Protein AF-A0A348FZD6-F1 (afdb_monomer_lite)

pLDDT: mean 80.17, std 13.09, range [40.75, 92.81]

Foldseek 3Di:
DFDAFDPCCPVLDPLSVLLVVVCVVQPWAPWTWTDDCFIWTWTDNDPDIDIDTFHSDDPDSVVRNVVSVVRVVVRVVVVVVVVVPDD

Organism: NCBI:txid2233851

Secondary structure (DSSP, 8-state):
------S-GGGG-HHHHHHHHHHHHTT-EEEEEEESSSEEEEEEETTEEEEEEE-SS-SSHHHHHHHHHHHHHHHHHHHHHTTS---

Radius of gyration: 13.49 Å; chains: 1; bounding box: 26×30×47 Å

Structure (mmCIF, N/CA/C/O backbone):
data_AF-A0A348FZD6-F1
#
_entry.id   AF-A0A348FZD6-F1
#
loop_
_atom_site.group_PDB
_atom_site.id
_atom_site.type_symbol
_atom_site.label_atom_id
_atom_site.label_alt_id
_atom_site.label_comp_id
_atom_site.label_asym_id
_atom_site.label_entity_id
_atom_site.label_seq_id
_atom_site.pdbx_PDB_ins_code
_atom_site.Cartn_x
_atom_site.Cartn_y
_atom_site.Cartn_z
_atom_site.occupancy
_atom_site.B_iso_or_equiv
_atom_site.auth_seq_id
_atom_site.auth_comp_id
_atom_site.auth_asym_id
_atom_site.auth_atom_id
_atom_site.pdbx_PDB_model_num
ATOM 1 N N . MET A 1 1 ? 8.460 17.864 -0.206 1.00 51.81 1 MET A N 1
ATOM 2 C CA . MET A 1 1 ? 7.099 18.212 -0.671 1.00 51.81 1 MET A CA 1
ATOM 3 C C . MET A 1 1 ? 6.401 16.926 -1.095 1.00 51.81 1 MET A C 1
ATOM 5 O O . MET A 1 1 ? 7.033 16.137 -1.790 1.00 51.81 1 MET A O 1
ATOM 9 N N . LYS A 1 2 ? 5.173 16.655 -0.629 1.00 57.06 2 LYS A N 1
ATOM 10 C CA . LYS A 1 2 ? 4.352 15.581 -1.216 1.00 57.06 2 LYS A CA 1
ATOM 11 C C . LYS A 1 2 ? 3.835 16.121 -2.554 1.00 57.06 2 LYS A C 1
ATOM 13 O O . LYS A 1 2 ? 3.260 17.203 -2.562 1.00 57.06 2 LYS A O 1
ATOM 18 N N . GLY A 1 3 ? 4.142 15.442 -3.659 1.00 69.25 3 GLY A N 1
ATOM 19 C CA . GLY A 1 3 ? 3.575 15.776 -4.968 1.00 69.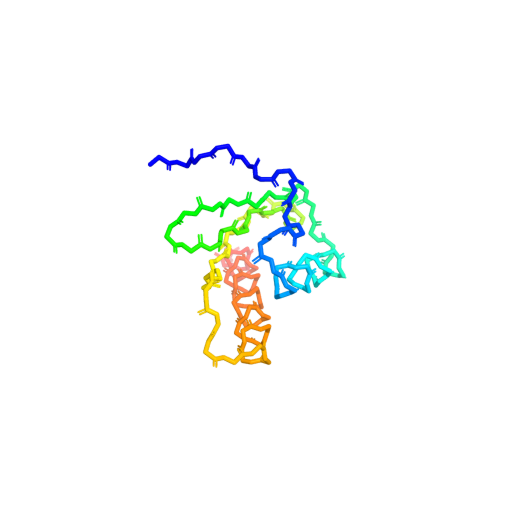25 3 GLY A CA 1
ATOM 20 C C . GLY A 1 3 ? 2.079 15.464 -5.017 1.00 69.25 3 GLY A C 1
ATOM 21 O O . GLY A 1 3 ? 1.517 14.955 -4.046 1.00 69.25 3 GLY A O 1
ATOM 22 N N . GLU A 1 4 ? 1.438 15.748 -6.145 1.00 80.94 4 GLU A N 1
ATOM 23 C CA . GLU A 1 4 ? 0.043 15.362 -6.360 1.00 80.94 4 GLU A CA 1
ATOM 24 C C . GLU A 1 4 ? -0.127 13.831 -6.304 1.00 80.94 4 GLU A C 1
ATOM 26 O O . GLU A 1 4 ? 0.784 13.091 -6.703 1.00 80.94 4 GLU A O 1
ATOM 31 N N . PRO A 1 5 ? -1.269 13.331 -5.793 1.00 87.25 5 PRO A N 1
ATOM 32 C CA . PRO A 1 5 ? -1.561 11.907 -5.818 1.00 87.25 5 PRO A CA 1
ATOM 33 C C . PRO A 1 5 ? -1.636 11.412 -7.265 1.00 87.25 5 PRO A C 1
ATOM 35 O O . PRO A 1 5 ? -2.227 12.039 -8.147 1.00 87.25 5 PRO A O 1
ATOM 38 N N . ILE A 1 6 ? -1.032 10.256 -7.507 1.00 88.38 6 ILE A N 1
ATOM 39 C CA . ILE A 1 6 ? -0.984 9.626 -8.817 1.00 88.38 6 ILE A CA 1
ATOM 40 C C . ILE A 1 6 ? -2.327 8.975 -9.092 1.00 88.38 6 ILE A C 1
ATOM 42 O O . ILE A 1 6 ? -2.706 7.999 -8.450 1.00 88.38 6 ILE A O 1
ATOM 46 N N . ARG A 1 7 ? -3.021 9.513 -10.095 1.00 83.25 7 ARG A N 1
ATOM 47 C CA . ARG A 1 7 ? -4.301 8.978 -10.567 1.00 83.25 7 ARG A CA 1
ATOM 48 C C . ARG A 1 7 ? -4.125 7.672 -11.339 1.00 83.25 7 ARG A C 1
ATOM 50 O O . ARG A 1 7 ? -4.914 6.753 -11.172 1.00 83.25 7 ARG A O 1
ATOM 57 N N . ASP A 1 8 ? -3.068 7.583 -12.144 1.00 86.94 8 ASP A N 1
ATOM 58 C CA . ASP A 1 8 ? -2.755 6.406 -12.958 1.00 86.94 8 ASP A CA 1
ATOM 59 C C . ASP A 1 8 ? -1.628 5.573 -12.328 1.00 86.94 8 ASP A C 1
ATOM 61 O O . ASP A 1 8 ? -0.476 5.566 -12.772 1.00 86.94 8 ASP A O 1
ATOM 65 N N . TYR A 1 9 ? -1.952 4.902 -11.221 1.00 83.31 9 TYR A N 1
ATOM 66 C CA . TYR A 1 9 ? -0.991 4.075 -10.488 1.00 83.31 9 TYR A CA 1
ATOM 67 C C . TYR A 1 9 ? -0.637 2.767 -11.218 1.00 83.31 9 TYR A C 1
ATOM 69 O O . TYR A 1 9 ? 0.348 2.127 -10.854 1.00 83.31 9 TYR A O 1
ATOM 77 N N . PHE A 1 10 ? -1.369 2.384 -12.273 1.00 83.38 10 PHE A N 1
ATOM 78 C CA . PHE A 1 10 ? -1.068 1.199 -13.090 1.00 83.38 10 PHE A CA 1
ATOM 79 C C . PHE A 1 10 ? 0.293 1.311 -13.784 1.00 83.38 10 PHE A C 1
ATOM 81 O O . PHE A 1 10 ? 1.001 0.320 -13.952 1.00 83.38 10 PHE A O 1
ATOM 88 N N . ARG A 1 11 ? 0.713 2.538 -14.112 1.00 84.75 11 ARG A N 1
ATOM 89 C CA . ARG A 1 11 ? 2.016 2.819 -14.735 1.00 84.75 11 ARG A CA 1
ATOM 90 C C . ARG A 1 11 ? 3.201 2.703 -13.778 1.00 84.75 11 ARG A C 1
ATOM 92 O O . ARG A 1 11 ? 4.343 2.811 -14.220 1.00 84.75 11 ARG A O 1
ATOM 99 N N . LEU A 1 12 ? 2.955 2.513 -12.481 1.00 83.12 12 LEU A N 1
ATOM 100 C CA . LEU A 1 12 ? 4.007 2.367 -11.473 1.00 83.12 12 LEU A CA 1
ATOM 101 C C . LEU A 1 12 ? 4.508 0.922 -11.340 1.00 83.12 12 LEU A C 1
ATOM 103 O O . LEU A 1 12 ? 5.539 0.702 -10.711 1.00 83.12 12 LEU A O 1
ATOM 107 N N . GLY A 1 13 ? 3.823 -0.036 -11.970 1.00 85.56 13 GLY A N 1
ATOM 108 C CA . GLY A 1 13 ? 4.230 -1.436 -12.056 1.00 85.56 13 GLY A CA 1
ATOM 109 C C . GLY A 1 13 ? 3.266 -2.402 -11.355 1.00 85.56 13 GLY A C 1
ATOM 110 O O . GLY A 1 13 ? 2.417 -1.979 -10.565 1.00 85.56 13 GLY A O 1
ATOM 111 N N . PRO A 1 14 ? 3.403 -3.714 -11.619 1.00 85.38 14 PRO A N 1
ATOM 112 C CA . PRO A 1 14 ? 2.471 -4.739 -11.137 1.00 85.38 14 PRO A CA 1
ATOM 113 C C . PRO A 1 14 ? 2.406 -4.808 -9.606 1.00 85.38 14 PRO A C 1
ATOM 115 O O . PRO A 1 14 ? 1.323 -4.886 -9.037 1.00 85.38 14 PRO A O 1
ATOM 118 N N . HIS A 1 15 ? 3.544 -4.656 -8.926 1.00 83.31 15 HIS A N 1
ATOM 119 C CA . HIS A 1 15 ? 3.624 -4.616 -7.462 1.00 83.31 15 HIS A CA 1
ATOM 120 C C . HIS A 1 15 ? 2.739 -3.522 -6.824 1.00 83.31 15 HIS A C 1
ATOM 122 O O . HIS A 1 15 ? 2.164 -3.734 -5.759 1.00 83.31 15 HIS A O 1
ATOM 128 N N . VAL A 1 16 ? 2.569 -2.363 -7.473 1.00 87.75 16 VAL A N 1
ATOM 129 C CA . VAL A 1 16 ? 1.671 -1.298 -6.986 1.00 87.75 16 VAL A CA 1
ATOM 130 C C . VAL A 1 16 ? 0.206 -1.696 -7.150 1.00 87.75 16 VAL A C 1
ATOM 132 O O . VAL A 1 16 ? -0.605 -1.428 -6.266 1.00 87.75 16 VAL A O 1
ATOM 135 N N . VAL A 1 17 ? -0.136 -2.359 -8.255 1.00 89.06 17 VAL A N 1
ATOM 136 C CA . VAL A 1 17 ? -1.496 -2.856 -8.506 1.00 89.06 17 VAL A CA 1
ATOM 137 C C . VAL A 1 17 ? -1.880 -3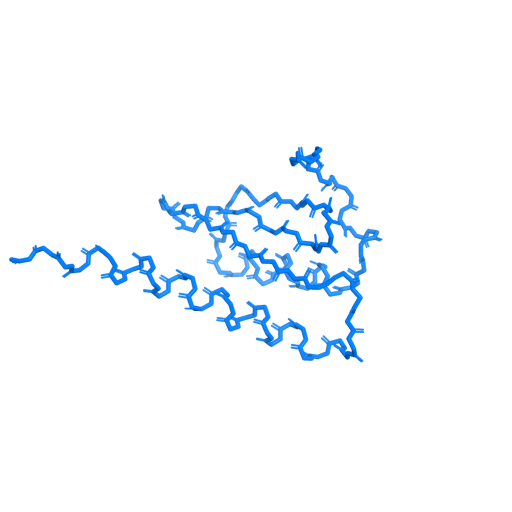.921 -7.477 1.00 89.06 17 VAL A C 1
ATOM 139 O O . VAL A 1 17 ? -2.969 -3.857 -6.910 1.00 89.06 17 VAL A O 1
ATOM 142 N N . GLU A 1 18 ? -0.975 -4.850 -7.182 1.00 87.81 18 GLU A N 1
ATOM 143 C CA . GLU A 1 18 ? -1.181 -5.887 -6.164 1.00 87.81 18 GLU A CA 1
ATOM 144 C C . GLU A 1 18 ? -1.300 -5.292 -4.751 1.00 87.81 18 GLU A C 1
ATOM 146 O O . GLU A 1 18 ? -2.200 -5.660 -3.996 1.00 87.81 18 GLU A O 1
ATOM 151 N N . ALA A 1 19 ? -0.476 -4.293 -4.412 1.00 88.62 19 ALA A N 1
ATOM 152 C CA . ALA A 1 19 ? -0.613 -3.536 -3.168 1.00 88.62 19 ALA A CA 1
ATOM 153 C C . ALA A 1 19 ? -1.990 -2.852 -3.051 1.00 88.62 19 ALA A C 1
ATOM 155 O O . ALA A 1 19 ? -2.620 -2.912 -1.997 1.00 88.62 19 ALA A O 1
ATOM 156 N N . MET A 1 20 ? -2.498 -2.251 -4.132 1.00 89.75 20 MET A N 1
ATOM 157 C CA . MET A 1 20 ? -3.835 -1.643 -4.158 1.00 89.75 20 MET A CA 1
ATOM 158 C C . MET A 1 20 ? -4.958 -2.668 -3.969 1.00 89.75 20 MET A C 1
ATOM 160 O O . MET A 1 20 ? -5.922 -2.375 -3.263 1.00 89.75 20 MET A O 1
ATOM 164 N N . LYS A 1 21 ? -4.852 -3.859 -4.577 1.00 90.31 21 LYS A N 1
ATOM 165 C CA . LYS A 1 21 ? -5.822 -4.948 -4.371 1.00 90.31 21 LYS A CA 1
ATOM 166 C C . LYS A 1 21 ? -5.866 -5.367 -2.906 1.00 90.31 21 LYS A C 1
ATOM 168 O O . LYS A 1 21 ? -6.940 -5.367 -2.318 1.00 90.31 21 LYS A O 1
ATOM 173 N N . LEU A 1 22 ? -4.700 -5.597 -2.303 1.00 89.25 22 LEU A N 1
ATOM 174 C CA . LEU A 1 22 ? -4.589 -5.954 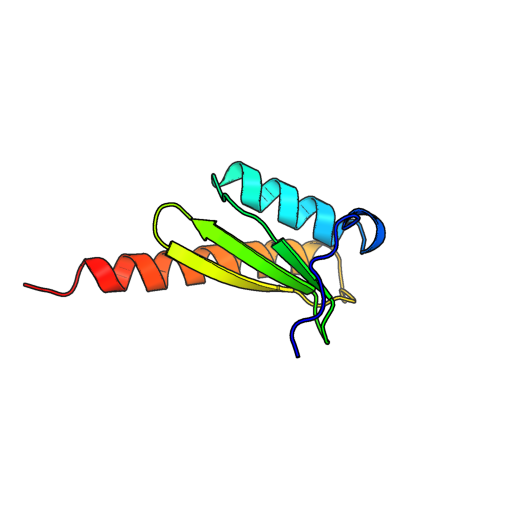-0.890 1.00 89.25 22 LEU A CA 1
ATOM 175 C C . LEU A 1 22 ? -5.212 -4.890 0.024 1.00 89.25 22 LEU A C 1
ATOM 177 O O . LEU A 1 22 ? -5.928 -5.227 0.960 1.00 89.25 22 LEU A O 1
ATOM 181 N N . LEU A 1 23 ? -4.961 -3.603 -0.245 1.00 90.38 23 LEU A N 1
ATOM 182 C CA . LEU A 1 23 ? -5.569 -2.509 0.519 1.00 90.38 23 LEU A CA 1
ATOM 183 C C . LEU A 1 23 ? -7.101 -2.538 0.431 1.00 90.38 23 LEU A C 1
ATOM 185 O O . LEU A 1 23 ? -7.779 -2.355 1.436 1.00 90.38 23 LEU A O 1
ATOM 189 N N . ARG A 1 24 ? -7.663 -2.821 -0.746 1.00 89.88 24 ARG A N 1
ATOM 190 C CA . ARG A 1 24 ? -9.118 -2.960 -0.902 1.00 89.88 24 ARG A CA 1
ATOM 191 C C . ARG A 1 24 ? -9.667 -4.193 -0.183 1.00 89.88 24 ARG A C 1
ATOM 193 O O . ARG A 1 24 ? -10.721 -4.098 0.431 1.00 89.88 24 ARG A O 1
ATOM 200 N N . GLU A 1 25 ? -8.953 -5.318 -0.215 1.00 90.12 25 GLU A N 1
ATOM 201 C CA . GLU A 1 25 ? -9.347 -6.558 0.477 1.00 90.12 25 GLU A CA 1
ATOM 202 C C . GLU A 1 25 ? -9.431 -6.386 1.999 1.00 90.12 25 GLU A C 1
ATOM 204 O O . GLU A 1 25 ? -10.307 -6.965 2.635 1.00 90.12 25 GLU A O 1
ATOM 209 N N . ILE A 1 26 ? -8.562 -5.558 2.587 1.00 85.69 26 ILE A N 1
ATOM 210 C CA . ILE A 1 26 ? -8.597 -5.248 4.026 1.00 85.69 26 ILE A CA 1
ATOM 211 C C . ILE A 1 26 ? -9.578 -4.119 4.385 1.00 85.69 26 ILE A C 1
ATOM 213 O O . ILE A 1 26 ? -9.605 -3.688 5.537 1.00 85.69 26 ILE A O 1
ATOM 217 N N . GLY A 1 27 ? -10.348 -3.610 3.417 1.00 87.88 27 GLY A N 1
ATOM 218 C CA . GLY A 1 27 ? -11.308 -2.525 3.627 1.00 87.88 27 GLY A CA 1
ATOM 219 C C . GLY A 1 27 ? -10.667 -1.148 3.815 1.00 87.88 27 GLY A C 1
ATOM 220 O O . GLY A 1 27 ? -11.190 -0.333 4.569 1.00 87.88 27 GLY A O 1
ATOM 221 N N . ALA A 1 28 ? -9.520 -0.883 3.181 1.00 90.19 28 ALA A N 1
ATOM 222 C CA . ALA A 1 28 ? -8.939 0.454 3.176 1.00 90.19 28 ALA A CA 1
ATOM 223 C C . ALA A 1 28 ? -9.755 1.416 2.297 1.00 90.19 28 ALA A C 1
ATOM 225 O O . ALA A 1 28 ? -10.080 1.114 1.146 1.00 90.19 28 ALA A O 1
ATOM 226 N N . GLU A 1 29 ? -10.007 2.606 2.826 1.00 90.81 29 GLU A N 1
ATOM 227 C CA . GLU A 1 29 ? -10.749 3.694 2.189 1.00 90.81 29 GLU A CA 1
ATOM 228 C C . GLU A 1 29 ? -9.810 4.869 1.870 1.00 90.81 29 GLU A C 1
ATOM 230 O O . GLU A 1 29 ? -8.673 4.916 2.344 1.00 90.81 29 GLU A O 1
ATOM 235 N N . ASP A 1 30 ? -10.254 5.807 1.027 1.00 92.06 30 ASP A N 1
ATOM 236 C CA . ASP A 1 30 ? -9.501 7.018 0.649 1.00 92.06 30 ASP A CA 1
ATOM 237 C C . ASP A 1 30 ? -8.034 6.766 0.251 1.00 92.06 30 ASP A C 1
ATOM 239 O O . ASP A 1 30 ? -7.119 7.505 0.624 1.00 92.06 30 ASP A O 1
ATOM 243 N N . ILE A 1 31 ? -7.793 5.693 -0.511 1.00 91.62 31 ILE A N 1
ATOM 244 C CA . ILE A 1 31 ? -6.439 5.274 -0.880 1.00 91.62 31 ILE A CA 1
ATOM 245 C C . ILE A 1 31 ? -5.827 6.269 -1.875 1.00 91.62 31 ILE A C 1
ATOM 247 O O . ILE A 1 31 ? -6.295 6.431 -3.002 1.00 91.62 31 ILE A O 1
ATOM 251 N N . GLN A 1 32 ? -4.722 6.887 -1.475 1.00 92.81 32 GLN A N 1
ATOM 252 C CA . GLN A 1 32 ? -3.928 7.825 -2.254 1.00 92.81 32 GLN A CA 1
ATOM 253 C C . GLN A 1 32 ? -2.509 7.287 -2.428 1.00 92.81 32 GLN A C 1
ATOM 255 O O . GLN A 1 32 ? -1.852 6.862 -1.476 1.00 92.81 32 GLN A O 1
ATOM 260 N N . VAL A 1 33 ? -2.018 7.322 -3.666 1.00 91.88 33 VAL A N 1
ATOM 261 C CA . VAL A 1 33 ? -0.681 6.843 -4.025 1.00 91.88 33 VAL A CA 1
ATOM 262 C C . VAL A 1 33 ? 0.176 8.027 -4.440 1.00 91.88 33 VAL A C 1
ATOM 264 O O . VAL 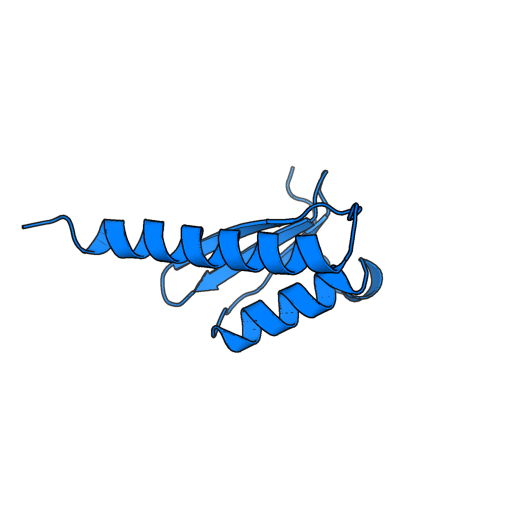A 1 33 ? -0.229 8.824 -5.278 1.00 91.88 33 VAL A O 1
ATOM 267 N N . TYR A 1 34 ? 1.383 8.132 -3.900 1.00 91.12 34 TYR A N 1
ATOM 268 C CA . TYR A 1 34 ? 2.327 9.192 -4.237 1.00 91.12 34 TYR A CA 1
ATOM 269 C C . TYR A 1 34 ? 3.661 8.605 -4.670 1.00 91.12 34 TYR A C 1
ATOM 271 O O . TYR A 1 34 ? 4.205 7.710 -4.018 1.00 91.12 34 TYR A O 1
ATOM 279 N N . ARG A 1 35 ? 4.251 9.173 -5.723 1.00 86.00 35 ARG A N 1
ATOM 280 C CA . ARG A 1 35 ? 5.642 8.891 -6.083 1.00 86.00 35 ARG A CA 1
ATOM 281 C C . ARG A 1 35 ? 6.549 9.902 -5.408 1.00 86.00 35 ARG A C 1
ATOM 283 O O . ARG A 1 35 ? 6.488 11.097 -5.673 1.00 86.00 35 ARG A O 1
ATOM 290 N N . THR A 1 36 ? 7.388 9.396 -4.517 1.00 84.56 36 THR A N 1
ATOM 291 C CA . THR A 1 36 ? 8.468 10.153 -3.880 1.00 84.56 36 THR A CA 1
ATOM 292 C C . THR A 1 36 ? 9.802 9.518 -4.292 1.00 84.56 36 THR A C 1
ATOM 294 O O . THR A 1 36 ? 9.948 9.096 -5.437 1.00 84.56 36 THR A O 1
ATOM 297 N N . LYS A 1 37 ? 10.756 9.367 -3.364 1.00 84.00 37 LYS A N 1
ATOM 298 C CA . LYS A 1 37 ? 11.881 8.430 -3.528 1.00 84.00 37 LYS A CA 1
ATOM 299 C C . LYS A 1 37 ? 11.400 6.969 -3.589 1.00 84.00 37 LYS A C 1
ATOM 301 O O . LYS A 1 37 ? 12.000 6.143 -4.264 1.00 84.00 37 LYS A O 1
ATOM 306 N N . HIS A 1 38 ? 10.304 6.678 -2.890 1.00 85.88 38 HIS A N 1
ATOM 307 C CA . HIS A 1 38 ? 9.599 5.397 -2.859 1.00 85.88 38 HIS A CA 1
ATOM 308 C C . HIS A 1 38 ? 8.111 5.623 -3.168 1.00 85.88 38 HIS A C 1
ATOM 310 O O . HIS A 1 38 ? 7.645 6.770 -3.172 1.00 85.88 38 HIS A O 1
ATOM 316 N N . ILE A 1 39 ? 7.362 4.553 -3.418 1.00 88.50 39 ILE A N 1
ATOM 317 C CA . ILE A 1 39 ? 5.907 4.631 -3.551 1.00 88.50 39 ILE A CA 1
ATOM 318 C C . ILE A 1 39 ? 5.313 4.749 -2.148 1.00 88.50 39 ILE A C 1
ATOM 320 O O . ILE A 1 39 ? 5.588 3.928 -1.277 1.00 88.50 39 ILE A O 1
ATOM 324 N N . LEU A 1 40 ? 4.545 5.804 -1.901 1.00 91.12 40 LEU A N 1
ATOM 325 C CA . LEU A 1 40 ? 3.842 6.025 -0.643 1.00 91.12 40 LEU A CA 1
ATOM 326 C C . LEU A 1 40 ? 2.356 5.755 -0.859 1.00 91.12 40 LEU A C 1
ATOM 328 O O . LEU A 1 40 ? 1.744 6.390 -1.711 1.00 91.12 40 LEU A O 1
ATOM 332 N N . PHE A 1 41 ? 1.797 4.868 -0.048 1.00 91.38 41 PHE A N 1
ATOM 333 C CA . PHE A 1 41 ? 0.367 4.626 0.065 1.00 91.38 41 PHE A CA 1
ATOM 334 C C . PHE A 1 41 ? -0.134 5.313 1.322 1.00 91.38 41 PHE A C 1
ATOM 336 O O . PHE A 1 41 ? 0.413 5.110 2.406 1.00 91.38 41 PHE A O 1
ATOM 343 N N . GLU A 1 42 ? -1.161 6.126 1.172 1.00 92.44 42 GLU A N 1
ATOM 344 C CA . GLU A 1 42 ? -1.879 6.780 2.252 1.00 92.44 42 GLU A CA 1
ATOM 345 C C . GLU A 1 42 ? -3.332 6.340 2.164 1.00 92.44 42 GLU A C 1
ATOM 347 O O . GLU A 1 42 ? -3.908 6.395 1.088 1.00 92.44 42 GLU A O 1
ATOM 352 N N . PHE A 1 43 ? -3.904 5.843 3.251 1.00 92.38 43 PHE A N 1
ATOM 353 C CA . PHE A 1 43 ? -5.274 5.335 3.247 1.00 92.38 43 PHE A CA 1
ATOM 354 C C . PHE A 1 43 ? -5.883 5.408 4.642 1.00 92.38 43 PHE A C 1
ATOM 356 O O . PHE A 1 43 ? -5.170 5.531 5.643 1.00 92.38 43 PHE A O 1
ATOM 363 N N . MET A 1 44 ? -7.203 5.317 4.696 1.00 90.25 44 MET A N 1
ATOM 364 C CA . MET A 1 44 ? -7.978 5.178 5.918 1.00 90.25 44 MET A CA 1
ATOM 365 C C . MET A 1 44 ? -8.255 3.696 6.172 1.00 90.25 44 MET A C 1
ATOM 367 O O . MET A 1 44 ? -8.654 2.966 5.273 1.00 90.25 44 MET A O 1
ATOM 371 N N . ALA A 1 45 ? -8.022 3.235 7.395 1.00 86.81 45 ALA A N 1
ATOM 372 C CA . ALA A 1 45 ? -8.431 1.918 7.871 1.00 86.81 45 ALA A CA 1
ATOM 373 C C . ALA A 1 45 ? -9.413 2.133 9.027 1.00 86.81 45 ALA A C 1
ATOM 375 O O . ALA A 1 45 ? -9.015 2.285 10.188 1.00 86.81 45 ALA A O 1
ATOM 376 N N . GLY A 1 46 ? -10.699 2.255 8.686 1.00 84.31 46 GLY A N 1
ATOM 377 C CA . GLY A 1 46 ? -11.709 2.794 9.593 1.00 84.31 46 GLY A CA 1
ATOM 378 C C . GLY A 1 46 ? -11.351 4.231 10.015 1.00 84.31 46 GLY A C 1
ATOM 379 O O . GLY A 1 46 ? -11.116 5.072 9.153 1.00 84.31 46 GLY A O 1
ATOM 380 N N . PRO A 1 47 ? -11.257 4.547 11.321 1.00 84.44 47 PRO A N 1
ATOM 381 C CA . PRO A 1 47 ? -10.949 5.903 11.787 1.00 84.44 47 PRO A CA 1
ATOM 382 C C . PRO A 1 47 ? -9.458 6.271 11.704 1.00 84.44 47 PRO A C 1
ATOM 384 O O . PRO A 1 47 ? -9.090 7.408 11.997 1.00 84.44 47 PRO A O 1
ATOM 387 N N . GLU A 1 48 ? -8.581 5.322 11.374 1.00 83.31 48 GLU A N 1
ATOM 388 C CA . GLU A 1 48 ? -7.138 5.522 11.450 1.00 83.31 48 GLU A CA 1
ATOM 389 C C . GLU A 1 48 ? -6.542 5.825 10.079 1.00 83.31 48 GLU A C 1
ATOM 391 O O . GLU A 1 48 ? -6.688 5.058 9.129 1.00 83.31 48 GLU A O 1
ATOM 396 N N . LYS A 1 49 ? -5.778 6.916 10.006 1.00 88.81 49 LYS A N 1
ATOM 397 C CA . LYS A 1 49 ? -4.966 7.236 8.836 1.00 88.81 49 LYS A CA 1
ATOM 398 C C . LYS A 1 49 ? -3.652 6.461 8.869 1.00 88.81 49 LYS A C 1
ATOM 400 O O . LYS A 1 49 ? -2.859 6.600 9.807 1.00 88.81 49 LYS A O 1
ATOM 405 N N . VAL A 1 50 ? -3.398 5.686 7.821 1.00 88.81 50 VAL A N 1
ATOM 406 C CA . VAL A 1 50 ? -2.227 4.819 7.677 1.00 88.81 50 VAL A CA 1
ATOM 407 C C . VAL A 1 50 ? -1.374 5.279 6.497 1.00 88.81 50 VAL A C 1
ATOM 409 O O . VAL A 1 50 ? -1.878 5.699 5.459 1.00 88.81 50 VAL A O 1
ATOM 412 N N . GLN A 1 51 ? -0.053 5.216 6.672 1.00 90.62 51 GLN A N 1
ATOM 413 C CA . GLN A 1 51 ? 0.929 5.529 5.638 1.00 90.62 51 GLN A CA 1
ATOM 414 C C . GLN A 1 51 ? 1.938 4.389 5.524 1.00 90.62 51 GLN A C 1
ATOM 416 O O . GLN A 1 51 ? 2.642 4.092 6.489 1.00 90.62 51 GLN A O 1
ATOM 421 N N . ILE A 1 52 ? 2.044 3.787 4.342 1.00 89.31 52 ILE A N 1
ATOM 422 C CA . ILE A 1 52 ? 2.979 2.694 4.056 1.00 89.31 52 ILE A CA 1
ATOM 423 C C . ILE A 1 52 ? 3.878 3.087 2.890 1.00 89.31 52 ILE A C 1
ATOM 425 O O . ILE A 1 52 ? 3.416 3.615 1.881 1.00 89.31 52 ILE A O 1
ATOM 429 N N . ARG A 1 53 ? 5.180 2.823 3.015 1.00 88.75 53 ARG A N 1
ATOM 430 C CA . ARG A 1 53 ? 6.155 3.054 1.944 1.00 88.75 5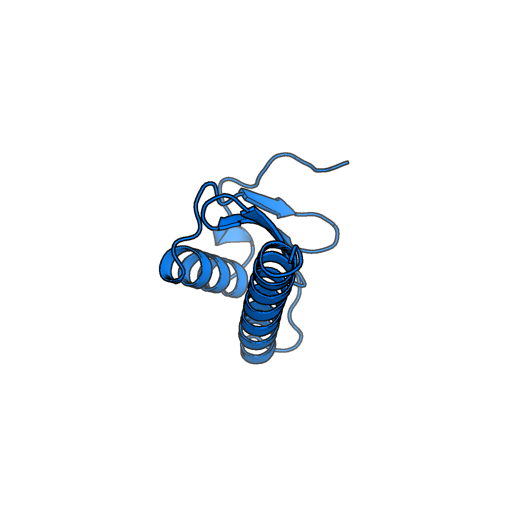3 ARG A CA 1
ATOM 431 C C . ARG A 1 53 ? 6.589 1.727 1.344 1.00 88.75 53 ARG A C 1
ATOM 433 O O . ARG A 1 53 ? 7.013 0.835 2.072 1.00 88.75 53 ARG A O 1
ATOM 440 N N . MET A 1 54 ? 6.540 1.647 0.023 1.00 85.44 54 MET A N 1
ATOM 441 C CA . MET A 1 54 ? 7.010 0.517 -0.763 1.00 85.44 54 MET A CA 1
ATOM 442 C C . MET A 1 54 ? 8.131 0.974 -1.708 1.00 85.44 54 MET A C 1
ATOM 444 O O . MET A 1 54 ? 8.007 2.026 -2.343 1.00 85.44 54 MET A O 1
ATOM 448 N N . PRO A 1 55 ? 9.243 0.232 -1.814 1.00 83.44 55 PRO A N 1
ATOM 449 C CA . PRO A 1 55 ? 10.272 0.505 -2.812 1.00 83.44 55 PRO A CA 1
ATOM 450 C C . PRO A 1 55 ? 9.697 0.568 -4.236 1.00 83.44 55 PRO A C 1
ATOM 452 O O . PRO A 1 55 ? 8.844 -0.225 -4.603 1.00 83.44 55 PRO A O 1
ATOM 455 N N . CYS A 1 56 ? 10.166 1.522 -5.044 1.00 76.44 56 CYS A N 1
ATOM 456 C CA . CYS A 1 56 ? 9.729 1.697 -6.437 1.00 76.44 56 CYS A CA 1
ATOM 457 C C . CYS A 1 56 ? 10.413 0.739 -7.421 1.00 76.44 56 CYS A C 1
ATOM 459 O O . CYS A 1 56 ? 9.916 0.543 -8.526 1.00 76.44 56 CYS A O 1
ATOM 461 N N . THR A 1 57 ? 11.551 0.167 -7.024 1.00 74.06 57 THR A N 1
ATOM 462 C CA . THR A 1 57 ? 12.290 -0.826 -7.801 1.00 74.06 57 THR A CA 1
ATOM 463 C C . THR A 1 57 ? 12.486 -2.055 -6.919 1.00 74.06 57 THR A C 1
ATOM 465 O O . THR A 1 57 ? 13.329 -2.030 -6.013 1.00 74.06 57 THR A O 1
ATOM 468 N N . PRO A 1 58 ? 11.676 -3.105 -7.102 1.00 65.38 58 PRO A N 1
ATOM 469 C CA . PRO A 1 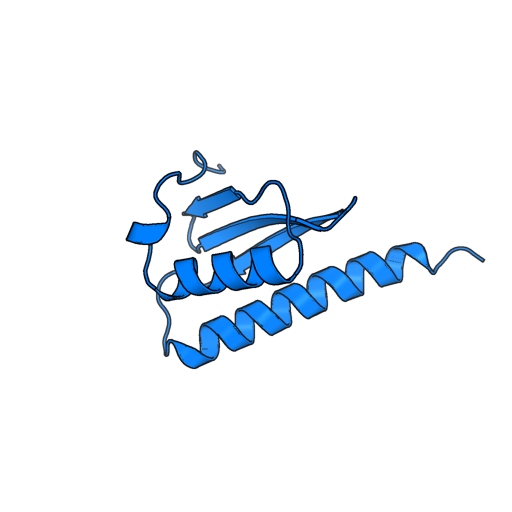58 ? 11.815 -4.324 -6.328 1.00 65.38 58 PRO A CA 1
ATOM 470 C C . PRO A 1 58 ? 13.097 -5.081 -6.708 1.00 65.38 58 PRO A C 1
ATOM 472 O O . PRO A 1 58 ? 13.486 -5.100 -7.871 1.00 65.38 58 PRO A O 1
ATOM 475 N N . ARG A 1 59 ? 13.765 -5.713 -5.729 1.00 68.75 59 ARG A N 1
ATOM 476 C CA . ARG A 1 59 ? 14.836 -6.697 -6.007 1.00 68.75 59 ARG A CA 1
ATOM 477 C C . ARG A 1 59 ? 14.260 -8.042 -6.481 1.00 68.75 59 ARG A C 1
ATOM 479 O O . ARG A 1 59 ? 14.924 -8.744 -7.230 1.00 68.75 59 ARG A O 1
ATOM 486 N N . SER A 1 60 ? 13.039 -8.360 -6.048 1.00 68.62 60 SER A N 1
ATOM 487 C CA . SER A 1 60 ? 12.205 -9.509 -6.424 1.00 68.62 60 SER A CA 1
ATOM 488 C C . SER A 1 60 ? 10.736 -9.115 -6.204 1.00 68.62 60 SER A C 1
ATOM 490 O O . SER A 1 60 ? 10.447 -8.392 -5.245 1.00 68.62 60 SER A O 1
ATOM 492 N N . GLU A 1 61 ? 9.816 -9.524 -7.085 1.00 62.06 61 GLU A N 1
ATOM 493 C CA . GLU A 1 61 ? 8.394 -9.140 -6.998 1.00 62.06 61 GLU A CA 1
ATOM 494 C C . GLU A 1 61 ? 7.680 -9.758 -5.782 1.00 62.06 61 GLU A C 1
ATOM 496 O O . GLU A 1 61 ? 6.900 -9.068 -5.124 1.00 62.06 61 GLU A O 1
ATOM 501 N N . GLY A 1 62 ? 7.986 -11.016 -5.436 1.00 65.31 62 GLY A N 1
ATOM 502 C CA . GLY A 1 62 ? 7.355 -11.725 -4.311 1.00 65.31 62 GLY A CA 1
ATOM 503 C C . GLY A 1 62 ? 7.675 -11.102 -2.948 1.00 65.31 62 GLY A C 1
ATOM 504 O O . GLY A 1 62 ? 6.773 -10.819 -2.159 1.00 65.31 62 GLY A O 1
ATOM 505 N N . ASP A 1 63 ? 8.945 -10.759 -2.722 1.00 71.94 63 ASP A N 1
ATOM 506 C CA . ASP A 1 63 ? 9.423 -10.212 -1.444 1.00 71.94 63 ASP A CA 1
ATOM 507 C C . ASP A 1 63 ? 8.760 -8.876 -1.080 1.00 71.94 63 ASP A C 1
ATOM 509 O O . ASP A 1 63 ? 8.671 -8.503 0.090 1.00 71.94 63 ASP A O 1
ATOM 513 N N . GLN A 1 64 ? 8.307 -8.116 -2.078 1.00 74.75 64 GLN A N 1
ATOM 514 C CA . GLN A 1 64 ? 7.786 -6.767 -1.868 1.00 74.75 64 GLN A CA 1
ATOM 515 C C . GLN A 1 64 ? 6.337 -6.758 -1.423 1.00 74.75 64 GLN A C 1
ATOM 517 O O . GLN A 1 64 ? 5.985 -5.958 -0.557 1.00 74.75 64 GLN A O 1
ATOM 522 N N . ILE A 1 65 ? 5.515 -7.658 -1.960 1.00 79.12 65 ILE A N 1
ATOM 523 C CA . ILE A 1 65 ? 4.140 -7.824 -1.491 1.00 79.12 65 ILE A CA 1
ATOM 524 C C . ILE A 1 65 ? 4.130 -8.408 -0.085 1.00 79.12 65 ILE A C 1
ATOM 526 O O . ILE A 1 65 ? 3.382 -7.917 0.761 1.00 79.12 65 ILE A O 1
ATOM 530 N N . ASP A 1 66 ? 5.010 -9.362 0.213 1.00 82.69 66 ASP A N 1
ATOM 531 C CA . ASP A 1 66 ? 5.143 -9.892 1.570 1.00 82.69 66 ASP A CA 1
ATOM 532 C C . ASP A 1 66 ? 5.651 -8.830 2.549 1.00 82.69 66 ASP A C 1
ATOM 534 O O . ASP A 1 66 ? 5.078 -8.655 3.629 1.00 82.69 66 ASP A O 1
ATOM 538 N N . PHE A 1 67 ? 6.649 -8.034 2.153 1.00 81.94 67 PHE A N 1
ATOM 539 C CA . PHE A 1 67 ? 7.082 -6.875 2.932 1.00 81.94 67 PHE A CA 1
ATOM 540 C C . PHE A 1 67 ? 5.928 -5.889 3.160 1.00 81.94 67 PHE A C 1
ATOM 542 O O . PHE A 1 67 ? 5.700 -5.444 4.286 1.00 81.94 67 PHE A O 1
ATOM 549 N N . PHE A 1 68 ? 5.164 -5.564 2.118 1.00 83.25 68 PHE A N 1
ATOM 550 C CA . PHE A 1 68 ? 4.040 -4.636 2.193 1.00 83.25 68 PHE A CA 1
ATOM 551 C C . PHE A 1 68 ? 2.926 -5.154 3.118 1.00 83.25 68 PHE A C 1
ATOM 553 O O . PHE A 1 68 ? 2.455 -4.414 3.986 1.00 83.25 68 PHE A O 1
ATOM 560 N N . ARG A 1 69 ? 2.582 -6.446 3.029 1.00 84.69 69 ARG A N 1
ATOM 561 C CA . ARG A 1 69 ? 1.660 -7.144 3.943 1.00 84.69 69 ARG A CA 1
ATOM 562 C C . ARG A 1 69 ? 2.121 -7.040 5.393 1.00 84.69 69 ARG A C 1
ATOM 564 O O . ARG A 1 69 ? 1.331 -6.684 6.270 1.00 84.69 69 ARG A O 1
ATOM 571 N N . GLN A 1 70 ? 3.403 -7.293 5.654 1.00 86.00 70 GLN A N 1
ATOM 572 C CA . GLN A 1 70 ? 3.975 -7.164 6.995 1.00 86.00 70 GLN A CA 1
ATOM 573 C C . GLN A 1 70 ? 3.907 -5.722 7.514 1.00 86.00 70 GLN A C 1
ATOM 575 O O . GLN A 1 70 ? 3.566 -5.514 8.682 1.00 86.00 70 GLN A O 1
ATOM 580 N N . GLN A 1 71 ? 4.183 -4.721 6.668 1.00 84.69 71 GLN A N 1
ATOM 581 C CA . GLN A 1 71 ? 4.098 -3.307 7.047 1.00 84.69 71 GLN A CA 1
ATOM 582 C C . GLN A 1 71 ? 2.665 -2.892 7.391 1.00 84.69 71 GLN A C 1
ATOM 584 O O . GLN A 1 71 ? 2.458 -2.272 8.434 1.00 84.69 71 GLN A O 1
ATOM 589 N N . ILE A 1 72 ? 1.675 -3.277 6.578 1.00 84.44 72 ILE A N 1
ATOM 590 C CA . ILE A 1 72 ? 0.254 -3.039 6.873 1.00 84.44 72 ILE A CA 1
ATOM 591 C C . ILE A 1 72 ? -0.116 -3.694 8.202 1.00 84.44 72 ILE A C 1
ATOM 593 O O . ILE A 1 72 ? -0.613 -3.026 9.108 1.00 84.44 72 ILE A O 1
ATOM 597 N N . GLY A 1 73 ? 0.183 -4.987 8.356 1.00 84.31 73 GLY A N 1
ATOM 598 C CA . GLY A 1 73 ? -0.136 -5.729 9.572 1.00 84.31 73 GLY A CA 1
ATOM 599 C C . GLY A 1 73 ? 0.529 -5.142 10.819 1.00 84.31 73 GLY A C 1
ATOM 600 O O . GLY A 1 73 ? -0.039 -5.207 11.909 1.00 84.31 73 GLY A O 1
ATOM 601 N N . ARG A 1 74 ? 1.723 -4.551 10.691 1.00 85.69 74 ARG A N 1
ATOM 602 C CA . ARG A 1 74 ? 2.395 -3.830 11.780 1.00 85.69 74 ARG A CA 1
ATOM 603 C C . ARG A 1 74 ? 1.730 -2.485 12.064 1.00 85.69 74 ARG A C 1
ATOM 605 O O . ARG A 1 74 ? 1.490 -2.184 13.230 1.00 85.69 74 ARG A O 1
ATOM 612 N N . ALA A 1 75 ? 1.430 -1.696 11.035 1.00 81.31 75 ALA A N 1
ATOM 613 C CA . ALA A 1 75 ? 0.822 -0.377 11.184 1.00 81.31 75 ALA A CA 1
ATOM 614 C C . ALA A 1 75 ? -0.567 -0.464 11.833 1.00 81.31 75 ALA A C 1
ATOM 616 O O . ALA A 1 75 ? -0.845 0.266 12.784 1.00 81.31 75 ALA A O 1
ATOM 617 N N . LEU A 1 76 ? -1.393 -1.418 11.394 1.00 78.94 76 LEU A N 1
ATOM 618 C CA . LEU A 1 76 ? -2.708 -1.672 11.983 1.00 78.94 76 LEU A CA 1
ATOM 619 C C . LEU A 1 76 ? -2.590 -2.134 13.442 1.00 78.94 76 LEU A C 1
ATOM 621 O O . LEU A 1 76 ? -3.264 -1.587 14.312 1.00 78.94 76 LEU A O 1
ATOM 625 N N . ARG A 1 77 ? -1.674 -3.067 13.751 1.00 79.69 77 ARG A N 1
ATOM 626 C CA . ARG A 1 77 ? -1.441 -3.529 15.134 1.00 79.69 77 ARG A CA 1
ATOM 627 C C . ARG A 1 77 ? -0.962 -2.415 16.066 1.00 79.69 77 ARG A C 1
ATOM 629 O O . ARG A 1 77 ? -1.457 -2.310 17.184 1.00 79.69 77 ARG A O 1
ATOM 636 N N . GLN A 1 78 ? -0.032 -1.567 15.624 1.00 74.69 78 GLN A N 1
ATOM 637 C CA . GLN A 1 78 ? 0.482 -0.458 16.440 1.00 74.69 78 GLN A CA 1
ATOM 638 C C . GLN A 1 78 ? -0.600 0.578 16.768 1.00 74.69 78 GLN A C 1
ATOM 640 O O . GLN A 1 78 ? -0.619 1.116 17.876 1.00 74.69 78 GLN A O 1
ATOM 645 N N . LYS A 1 79 ? -1.509 0.840 15.824 1.00 68.62 79 LYS A N 1
ATOM 646 C CA . LYS A 1 79 ? -2.619 1.783 16.003 1.00 68.62 79 LYS A CA 1
ATOM 647 C C . LYS A 1 79 ? -3.744 1.210 16.865 1.00 68.62 79 LYS A C 1
ATOM 649 O O . LYS A 1 79 ? -4.239 1.910 17.743 1.00 68.62 79 LYS A O 1
ATOM 654 N N . LEU A 1 80 ? -4.071 -0.074 16.704 1.00 58.97 80 LEU A N 1
ATOM 655 C CA . LEU A 1 80 ? -5.021 -0.780 17.574 1.00 58.97 80 LEU A CA 1
ATOM 656 C C . LEU A 1 80 ? -4.514 -0.870 19.022 1.00 58.97 80 LEU A C 1
ATOM 658 O O . LEU A 1 80 ? -5.278 -0.639 19.956 1.00 58.97 80 LEU A O 1
ATOM 662 N N . SER A 1 81 ? -3.214 -1.113 19.221 1.00 55.25 81 SER A N 1
ATOM 663 C CA . SER A 1 81 ? -2.618 -1.198 20.561 1.00 55.25 81 SER A CA 1
ATOM 664 C C . SER A 1 81 ? -2.630 0.135 21.324 1.00 55.25 81 SER A C 1
ATOM 666 O O . SER A 1 81 ? -2.605 0.119 22.550 1.00 55.25 81 SER A O 1
ATOM 668 N N . HIS A 1 82 ? -2.710 1.283 20.638 1.00 52.88 82 HIS A N 1
ATOM 669 C CA . HIS A 1 82 ? -2.842 2.598 21.284 1.00 52.88 82 HIS A CA 1
ATOM 670 C C . HIS A 1 82 ? -4.260 2.891 21.806 1.00 52.88 82 HIS A C 1
ATOM 672 O O . HIS A 1 82 ? -4.417 3.770 22.649 1.00 52.88 82 HIS A O 1
ATOM 678 N N . ARG A 1 83 ? -5.293 2.163 21.353 1.00 48.62 83 ARG A N 1
ATOM 679 C CA . ARG A 1 83 ? -6.677 2.321 21.845 1.00 48.62 83 ARG A CA 1
ATOM 680 C C . ARG A 1 83 ? -7.008 1.455 23.067 1.00 48.62 83 ARG A C 1
ATOM 682 O O . ARG A 1 83 ? -8.033 1.691 23.693 1.00 48.62 83 ARG A O 1
ATOM 689 N N . GLY A 1 84 ? -6.158 0.489 23.422 1.00 44.62 84 GLY A N 1
ATOM 690 C CA . GLY A 1 84 ? -6.364 -0.411 24.570 1.00 44.62 84 GLY A CA 1
ATOM 691 C C . GLY A 1 84 ? -5.658 0.000 25.868 1.00 44.62 84 GLY A C 1
ATOM 692 O O . GLY A 1 84 ? -5.775 -0.701 26.865 1.00 44.62 84 GLY A O 1
ATOM 693 N N . GLY A 1 85 ? -4.903 1.104 25.868 1.00 41.22 85 GLY A N 1
ATOM 694 C CA . GLY A 1 85 ? -4.054 1.530 26.986 1.00 41.22 85 GLY A CA 1
ATOM 695 C C . GLY A 1 85 ? -4.589 2.753 27.725 1.00 41.22 85 GLY A C 1
ATOM 696 O O . GLY A 1 85 ? -3.909 3.773 27.793 1.00 41.22 85 GLY A O 1
ATOM 697 N N . ARG A 1 86 ? -5.818 2.683 28.235 1.00 43.84 86 ARG A N 1
ATOM 698 C CA . ARG A 1 86 ? -6.316 3.620 29.250 1.00 43.84 86 ARG A CA 1
ATOM 699 C C . ARG A 1 86 ? -7.292 2.866 30.152 1.00 43.84 86 ARG A C 1
ATOM 701 O O . ARG A 1 86 ? -8.500 2.916 29.950 1.00 43.84 86 ARG A O 1
ATOM 708 N N . ALA A 1 87 ? -6.721 2.101 31.074 1.00 40.75 87 ALA A N 1
ATOM 709 C CA . ALA A 1 87 ? -7.363 1.714 32.321 1.00 40.75 87 ALA A CA 1
ATOM 710 C C . ALA A 1 87 ? -6.638 2.469 33.437 1.00 40.75 87 ALA A C 1
ATOM 712 O O . ALA A 1 87 ? -5.391 2.564 33.337 1.00 40.75 87 ALA A O 1
#

Sequence (87 aa):
MKGEPIRDYFRLGPHVVEAMKLLREIGAEDIQVYRTKHILFEFMAGPEKVQIRMPCTPRSEGDQIDFFRQQIGRALRQKLSHRGGRA